Protein AF-A0A853AZM6-F1 (afdb_monomer)

Organism: NCBI:txid860233

Radius of gyration: 17.16 Å; Cα contacts (8 Å, |Δi|>4): 107; chains: 1; bounding box: 36×18×50 Å

Nearest PDB structures (foldseek):
  2cj5-assembly1_A  TM=3.027E-01  e=8.378E+00  Nicotiana tabacum

Sequence (115 aa):
MTVLGFAAAAWKTTDLGPGMTLALRFGLVVLFAAMIVGAIMIADGVTLAREGQPQLAYTTAGSLKPVHAVTMHAVLVVPGLAWLLRGVPERRRTRAVRAAVVVYTLAIVGAIVVS

Secondary structure (DSSP, 8-state):
--HHHHHHHHHH--SS-HHHHHHHHHHHHHHHHHHHHHHHHHHHHHHHHHTT-HHHHHHHTTTTHHHHHHHHHHHHHHHHHHHHGGGS-HHHHHHHHHHHHHHHHHHHHHHHHH-

pLDDT: mean 91.5, std 6.48, range [61.62, 97.69]

Solvent-accessible surface area (backbone atoms only — not comparable to full-atom values): 5957 Å² total; per-residue (Å²): 140,51,73,69,55,51,53,53,53,62,69,68,61,72,95,53,58,72,30,45,48,51,22,46,53,52,11,52,55,35,35,55,53,18,52,53,48,48,52,50,41,50,54,53,26,51,51,32,40,73,71,73,35,53,72,51,23,65,56,60,46,46,37,54,43,54,35,30,51,52,25,54,46,38,45,52,53,43,32,48,51,39,60,72,37,64,90,45,61,63,73,59,34,28,50,52,38,53,51,49,52,51,54,50,52,51,50,40,52,51,26,57,75,75,68

Foldseek 3Di:
DDPVVVLVVLLPDDPDQPQLNLQQVLLSVLLVVLVVLVVVLVVQLVVCVVVVNNVCNVVVSVLSVQLSVLSNCSNPVLNVQLVVCVVPPSVVSNVVSVVVSVVSVVSNVVSVVRD

Structure (mmCIF, N/CA/C/O backbone):
data_AF-A0A853AZM6-F1
#
_entry.id   AF-A0A853AZM6-F1
#
loop_
_atom_site.group_PDB
_atom_site.id
_atom_site.type_symbol
_atom_site.label_atom_id
_atom_site.label_alt_id
_atom_site.label_comp_id
_atom_site.label_asym_id
_atom_site.label_entity_id
_atom_site.label_seq_id
_atom_site.pdbx_PDB_ins_code
_atom_site.Cartn_x
_atom_site.Cartn_y
_atom_site.Cartn_z
_atom_site.occupancy
_atom_site.B_iso_or_equiv
_atom_site.auth_seq_id
_atom_site.auth_comp_id
_atom_site.auth_asym_id
_atom_site.auth_atom_id
_atom_site.pdbx_PDB_model_num
ATOM 1 N N . MET A 1 1 ? 22.115 0.153 11.649 1.00 66.25 1 MET A N 1
ATOM 2 C CA . MET A 1 1 ? 20.796 -0.504 11.485 1.00 66.25 1 MET A CA 1
ATOM 3 C C . MET A 1 1 ? 20.429 -0.521 10.011 1.00 66.25 1 MET A C 1
ATOM 5 O O . MET A 1 1 ? 20.705 0.462 9.339 1.00 66.25 1 MET A O 1
ATOM 9 N N . THR A 1 2 ? 19.850 -1.614 9.507 1.00 91.94 2 THR A N 1
ATOM 10 C CA . THR A 1 2 ? 19.412 -1.747 8.103 1.00 91.94 2 THR A CA 1
ATOM 11 C C . THR A 1 2 ? 17.888 -1.682 7.995 1.00 91.94 2 THR A C 1
ATOM 13 O O . THR A 1 2 ? 17.184 -1.926 8.976 1.00 91.94 2 THR A O 1
ATOM 16 N N . VAL A 1 3 ? 17.369 -1.408 6.794 1.00 86.06 3 VAL A N 1
ATOM 17 C CA . VAL A 1 3 ? 15.921 -1.409 6.501 1.00 86.06 3 VAL A CA 1
ATOM 18 C C . VAL A 1 3 ? 15.272 -2.749 6.871 1.00 86.06 3 VAL A C 1
ATOM 20 O O . VAL A 1 3 ? 14.214 -2.772 7.493 1.00 86.06 3 VAL A O 1
ATOM 23 N N . LEU A 1 4 ? 15.944 -3.869 6.585 1.00 89.56 4 LEU A N 1
ATOM 24 C CA . LEU A 1 4 ? 15.486 -5.205 6.981 1.00 89.56 4 LEU A CA 1
ATOM 25 C C . LEU A 1 4 ? 15.419 -5.372 8.506 1.00 89.56 4 LEU A C 1
ATOM 27 O O . LEU A 1 4 ? 14.490 -5.994 9.016 1.00 89.56 4 LEU A O 1
ATOM 31 N N . GLY A 1 5 ? 16.366 -4.779 9.240 1.00 92.31 5 GLY A N 1
ATOM 32 C CA . GLY A 1 5 ? 16.335 -4.748 10.702 1.00 92.31 5 GLY A CA 1
ATOM 33 C C . GLY A 1 5 ? 15.098 -4.026 11.241 1.00 92.31 5 GLY A C 1
ATOM 34 O O . GLY A 1 5 ? 14.435 -4.542 12.140 1.00 92.31 5 GLY A O 1
ATOM 35 N N . PHE A 1 6 ? 14.735 -2.880 10.654 1.00 89.31 6 PHE A N 1
ATOM 36 C CA . PHE A 1 6 ? 13.511 -2.157 11.017 1.00 89.31 6 PHE A CA 1
ATOM 37 C C . PHE A 1 6 ? 12.242 -2.929 10.650 1.00 89.31 6 PHE A C 1
ATOM 39 O O . PHE A 1 6 ? 11.335 -3.019 11.473 1.00 89.31 6 PHE A O 1
ATOM 46 N N . ALA A 1 7 ? 12.190 -3.538 9.464 1.00 90.06 7 ALA A N 1
ATOM 47 C CA . ALA A 1 7 ? 11.068 -4.376 9.047 1.00 90.06 7 ALA A CA 1
ATOM 48 C C . ALA A 1 7 ? 10.851 -5.559 10.008 1.00 90.06 7 ALA A C 1
ATOM 50 O O . ALA A 1 7 ? 9.728 -5.817 10.439 1.00 90.06 7 ALA A O 1
ATOM 51 N N . ALA A 1 8 ? 11.932 -6.236 10.409 1.00 92.81 8 ALA A N 1
ATOM 52 C CA . ALA A 1 8 ? 11.875 -7.339 11.363 1.00 92.81 8 ALA A CA 1
ATOM 53 C C . ALA A 1 8 ? 11.445 -6.880 12.767 1.00 92.81 8 ALA A C 1
ATOM 55 O O . ALA A 1 8 ? 10.647 -7.558 13.414 1.00 92.81 8 ALA A O 1
ATOM 56 N N . ALA A 1 9 ? 11.943 -5.734 13.239 1.00 91.62 9 ALA A N 1
ATOM 57 C CA . ALA A 1 9 ? 11.534 -5.160 14.520 1.00 91.62 9 ALA A CA 1
ATOM 58 C C . ALA A 1 9 ? 10.043 -4.777 14.519 1.00 91.62 9 ALA A C 1
ATOM 60 O O . ALA A 1 9 ? 9.301 -5.153 15.427 1.00 91.62 9 ALA A O 1
ATOM 61 N N . ALA A 1 10 ? 9.582 -4.112 13.456 1.00 88.75 10 ALA A N 1
ATOM 62 C CA . ALA A 1 10 ? 8.178 -3.762 13.270 1.00 88.75 10 ALA A CA 1
ATOM 63 C C . ALA A 1 10 ? 7.282 -5.012 13.237 1.00 88.75 10 ALA A C 1
ATOM 65 O O . ALA A 1 10 ? 6.241 -5.044 13.887 1.00 88.75 10 ALA A O 1
ATOM 66 N N . TRP A 1 11 ? 7.713 -6.080 12.557 1.00 91.56 11 TRP A N 1
ATOM 67 C CA . TRP A 1 11 ? 6.966 -7.340 12.494 1.00 91.56 11 TRP A CA 1
ATOM 68 C C . TRP A 1 11 ? 6.815 -8.031 13.855 1.00 91.56 11 TRP A C 1
ATOM 70 O O . TRP A 1 11 ? 5.773 -8.623 14.144 1.00 91.56 11 TRP A O 1
ATOM 80 N N . LYS A 1 12 ? 7.854 -7.953 14.692 1.00 93.06 12 LYS A N 1
ATOM 81 C CA . LYS A 1 12 ? 7.895 -8.569 16.026 1.00 93.06 12 LYS A CA 1
ATOM 82 C C . LYS A 1 12 ? 7.136 -7.781 17.094 1.00 93.06 12 LYS A C 1
ATOM 84 O O . LYS A 1 12 ? 6.992 -8.283 18.202 1.00 93.06 12 LYS A O 1
ATOM 89 N N . THR A 1 13 ? 6.659 -6.575 16.795 1.00 90.50 13 THR A N 1
ATOM 90 C CA . THR A 1 13 ? 5.962 -5.744 17.783 1.00 90.50 13 THR A CA 1
ATOM 91 C C . THR A 1 13 ? 4.613 -6.371 18.157 1.00 90.50 13 THR A C 1
ATOM 93 O O . THR A 1 13 ? 3.792 -6.656 17.283 1.00 90.50 13 THR A O 1
ATOM 96 N N . THR A 1 14 ? 4.376 -6.575 19.456 1.00 88.75 14 THR A N 1
ATOM 97 C CA . THR A 1 14 ? 3.155 -7.204 20.000 1.00 88.75 14 THR A CA 1
ATOM 98 C C . THR A 1 14 ? 2.260 -6.251 20.784 1.00 88.75 14 THR A C 1
ATOM 100 O O . THR A 1 14 ? 1.073 -6.525 20.925 1.00 88.75 14 THR A O 1
ATOM 103 N N . ASP A 1 15 ? 2.785 -5.108 21.225 1.00 91.12 15 ASP A N 1
ATOM 104 C CA . ASP A 1 15 ? 2.092 -4.191 22.148 1.00 91.12 15 ASP A CA 1
ATOM 105 C C . ASP A 1 15 ? 1.130 -3.222 21.438 1.00 91.12 15 ASP A C 1
ATOM 107 O O . ASP A 1 15 ? 0.776 -2.157 21.943 1.00 91.12 15 ASP A O 1
ATOM 111 N N . LEU A 1 16 ? 0.703 -3.576 20.226 1.00 89.81 16 LEU A N 1
ATOM 112 C CA . LEU A 1 16 ? -0.178 -2.770 19.394 1.00 89.81 16 LEU A CA 1
ATOM 113 C C . LEU A 1 16 ? -1.608 -3.311 19.441 1.00 89.81 16 LEU A C 1
ATOM 115 O O . LEU A 1 16 ? -1.852 -4.518 19.390 1.00 89.81 16 LEU A O 1
ATOM 119 N N . GLY A 1 17 ? -2.576 -2.391 19.463 1.00 92.38 17 GLY A N 1
ATOM 120 C CA . GLY A 1 17 ? -3.988 -2.743 19.330 1.00 92.38 17 GLY A CA 1
ATOM 121 C C . GLY A 1 17 ? -4.264 -3.509 18.022 1.00 92.38 17 GLY A C 1
ATOM 122 O O . GLY A 1 17 ? -3.600 -3.240 17.013 1.00 92.38 17 GLY A O 1
ATOM 123 N N . PRO A 1 18 ? -5.249 -4.427 17.999 1.00 92.19 18 PRO A N 1
ATOM 124 C CA . PRO A 1 18 ? -5.561 -5.278 16.848 1.00 92.19 18 PRO A CA 1
ATOM 125 C C . PRO A 1 18 ? -5.618 -4.559 15.492 1.00 92.19 18 PRO A C 1
ATOM 127 O O . PRO A 1 18 ? -5.087 -5.068 14.502 1.00 92.19 18 PRO A O 1
ATOM 130 N N . GLY A 1 19 ? -6.229 -3.371 15.432 1.00 91.81 19 GLY A N 1
ATOM 131 C CA . GLY A 1 19 ? -6.315 -2.579 14.204 1.00 91.81 19 GLY A CA 1
ATOM 132 C C . GLY A 1 19 ? -4.953 -2.094 13.700 1.00 91.81 19 GLY A C 1
ATOM 133 O O . GLY A 1 19 ? -4.676 -2.174 12.506 1.00 91.81 19 GLY A O 1
ATOM 134 N N . MET A 1 20 ? -4.079 -1.640 14.599 1.00 95.38 20 MET A N 1
ATOM 135 C CA . MET A 1 20 ? -2.739 -1.162 14.241 1.00 95.38 20 MET A CA 1
ATOM 136 C C . MET A 1 20 ? -1.822 -2.322 13.829 1.00 95.38 20 MET A C 1
ATOM 138 O O . MET A 1 20 ? -1.108 -2.212 12.835 1.00 95.38 20 MET A O 1
ATOM 142 N N . THR A 1 21 ? -1.892 -3.460 14.528 1.00 94.75 21 THR A N 1
ATOM 143 C CA . THR A 1 21 ? -1.131 -4.674 14.182 1.00 94.75 21 THR A CA 1
ATOM 144 C C . THR A 1 21 ? -1.489 -5.184 12.789 1.00 94.75 21 THR A C 1
ATOM 146 O O . THR A 1 21 ? -0.602 -5.514 12.000 1.00 94.75 21 THR A O 1
ATOM 149 N N . LEU A 1 22 ? -2.785 -5.218 12.456 1.00 94.69 22 LEU A N 1
ATOM 150 C CA . LEU A 1 22 ? -3.245 -5.597 11.121 1.00 94.69 22 LEU A CA 1
ATOM 151 C C . LEU A 1 22 ? -2.729 -4.624 10.056 1.00 94.69 22 LEU A C 1
ATOM 153 O O . LEU A 1 22 ? -2.192 -5.065 9.042 1.00 94.69 22 LEU A O 1
ATOM 157 N N . ALA A 1 23 ? -2.871 -3.317 10.296 1.00 95.44 23 ALA A N 1
ATOM 158 C CA . ALA A 1 23 ? -2.428 -2.281 9.371 1.00 95.44 23 ALA A CA 1
ATOM 159 C C . ALA A 1 23 ? -0.925 -2.381 9.071 1.00 95.44 23 ALA A C 1
ATOM 161 O O . ALA A 1 23 ? -0.525 -2.343 7.908 1.00 95.44 23 ALA A O 1
ATOM 162 N N . LEU A 1 24 ? -0.106 -2.555 10.113 1.00 95.25 24 LEU A N 1
ATOM 163 C CA . LEU A 1 24 ? 1.347 -2.656 10.002 1.00 95.25 24 LEU A CA 1
ATOM 164 C C . LEU A 1 24 ? 1.775 -3.900 9.219 1.00 95.25 24 LEU A C 1
ATOM 166 O O . LEU A 1 24 ? 2.577 -3.799 8.293 1.00 95.25 24 LEU A O 1
ATOM 170 N N . ARG A 1 25 ? 1.218 -5.071 9.557 1.00 95.50 25 ARG A N 1
ATOM 171 C CA . ARG A 1 25 ? 1.547 -6.333 8.874 1.00 95.50 25 ARG A CA 1
ATOM 172 C C . ARG A 1 25 ? 1.120 -6.314 7.413 1.00 95.50 25 ARG A C 1
ATOM 174 O O . ARG A 1 25 ? 1.907 -6.706 6.558 1.00 95.50 25 ARG A O 1
ATOM 181 N N . PHE A 1 26 ? -0.088 -5.827 7.126 1.00 96.44 26 PHE A N 1
ATOM 182 C CA . PHE A 1 26 ? -0.562 -5.658 5.753 1.00 96.44 26 PHE A CA 1
ATOM 183 C C . PHE A 1 26 ? 0.366 -4.730 4.965 1.00 96.44 26 PHE A C 1
ATOM 185 O O . PHE A 1 26 ? 0.858 -5.113 3.908 1.00 96.44 26 PHE A O 1
ATOM 192 N N . GLY A 1 27 ? 0.672 -3.552 5.516 1.00 95.50 27 GLY A N 1
ATOM 193 C CA . GLY A 1 27 ? 1.586 -2.597 4.899 1.00 95.50 27 GLY A CA 1
ATOM 194 C C . GLY A 1 27 ? 2.959 -3.197 4.593 1.00 95.50 27 GLY A C 1
ATOM 195 O O . GLY A 1 27 ? 3.473 -3.005 3.495 1.00 95.50 27 GLY A O 1
ATOM 196 N N . LEU A 1 28 ? 3.529 -3.969 5.525 1.00 95.31 28 LEU A N 1
ATOM 197 C CA . LEU A 1 28 ? 4.827 -4.616 5.326 1.00 95.31 28 LEU A CA 1
ATOM 198 C C . LEU A 1 28 ? 4.782 -5.668 4.209 1.00 95.31 28 LEU A C 1
ATOM 200 O O . LEU A 1 28 ? 5.658 -5.684 3.351 1.00 95.31 28 LEU A O 1
ATOM 204 N N . VAL A 1 29 ? 3.760 -6.530 4.196 1.00 95.88 29 VAL A N 1
ATOM 205 C CA . VAL A 1 29 ? 3.594 -7.560 3.155 1.00 95.88 29 VAL A CA 1
ATOM 206 C C . VAL A 1 29 ? 3.463 -6.919 1.775 1.00 95.88 29 VAL A C 1
ATOM 208 O O . VAL A 1 29 ? 4.132 -7.337 0.831 1.00 95.88 29 VAL A O 1
ATOM 211 N N . VAL A 1 30 ? 2.644 -5.874 1.658 1.00 95.81 30 VAL A N 1
ATOM 212 C CA . VAL A 1 30 ? 2.444 -5.178 0.384 1.00 95.81 30 VAL A CA 1
ATOM 213 C C . VAL A 1 30 ? 3.706 -4.421 -0.046 1.00 95.81 30 VAL A C 1
ATOM 215 O O . VAL A 1 30 ? 4.017 -4.402 -1.234 1.00 95.81 30 VAL A O 1
ATOM 218 N N . LEU A 1 31 ? 4.494 -3.883 0.892 1.00 94.69 31 LEU A N 1
ATOM 219 C CA . LEU A 1 31 ? 5.800 -3.298 0.581 1.00 94.69 31 LEU A CA 1
ATOM 220 C C . LEU A 1 31 ? 6.759 -4.332 -0.028 1.00 94.69 31 LEU A C 1
ATOM 222 O O . LEU A 1 31 ? 7.434 -4.028 -1.008 1.00 94.69 31 LEU A O 1
ATOM 226 N N . PHE A 1 32 ? 6.812 -5.558 0.503 1.00 94.75 32 PHE A N 1
ATOM 227 C CA . PHE A 1 32 ? 7.616 -6.627 -0.102 1.00 94.75 32 PHE A CA 1
ATOM 228 C C . PHE A 1 32 ? 7.163 -6.944 -1.532 1.00 94.75 32 PHE A C 1
ATOM 230 O O . PHE A 1 32 ? 8.006 -7.083 -2.417 1.00 94.75 32 PHE A O 1
ATOM 237 N N . ALA A 1 33 ? 5.851 -6.990 -1.784 1.00 95.56 33 ALA A N 1
ATOM 238 C CA . ALA A 1 33 ? 5.327 -7.133 -3.142 1.00 95.56 33 ALA A CA 1
ATOM 239 C C . ALA A 1 33 ? 5.768 -5.964 -4.044 1.00 95.56 33 ALA A C 1
ATOM 241 O O . ALA A 1 33 ? 6.218 -6.192 -5.165 1.00 95.56 33 ALA A O 1
ATOM 242 N N . ALA A 1 34 ? 5.736 -4.728 -3.536 1.00 95.06 34 ALA A N 1
ATOM 243 C CA . ALA A 1 34 ? 6.206 -3.550 -4.260 1.00 95.06 34 ALA A CA 1
ATOM 244 C C . ALA A 1 34 ? 7.688 -3.649 -4.652 1.00 95.06 34 ALA A C 1
ATOM 246 O O . ALA A 1 34 ? 8.053 -3.269 -5.764 1.00 95.06 34 ALA A O 1
ATOM 247 N N . MET A 1 35 ? 8.537 -4.186 -3.767 1.00 95.12 35 MET A N 1
ATOM 248 C CA . MET A 1 35 ? 9.960 -4.411 -4.052 1.00 95.12 35 MET A CA 1
ATOM 249 C C . MET A 1 35 ? 10.165 -5.429 -5.173 1.00 95.12 35 MET A C 1
ATOM 251 O O . MET A 1 35 ? 11.005 -5.207 -6.041 1.00 95.12 35 MET A O 1
ATOM 255 N N . ILE A 1 36 ? 9.379 -6.510 -5.191 1.00 95.62 36 ILE A N 1
ATOM 256 C CA . ILE A 1 36 ? 9.418 -7.503 -6.273 1.00 95.62 36 ILE A CA 1
ATOM 257 C C . ILE A 1 36 ? 9.016 -6.849 -7.599 1.00 95.62 36 ILE A C 1
ATOM 259 O O . ILE A 1 36 ? 9.744 -6.972 -8.580 1.00 95.62 36 ILE A O 1
ATOM 263 N N . VAL A 1 37 ? 7.913 -6.094 -7.621 1.00 94.31 37 VAL A N 1
ATOM 264 C CA . VAL A 1 37 ? 7.466 -5.372 -8.826 1.00 94.31 37 VAL A CA 1
ATOM 265 C C . VAL A 1 37 ? 8.528 -4.374 -9.295 1.00 94.31 37 VAL A C 1
ATOM 267 O O . VAL A 1 37 ? 8.838 -4.323 -10.480 1.00 94.31 37 VAL A O 1
ATOM 270 N N . GLY A 1 38 ? 9.144 -3.625 -8.377 1.00 92.88 38 GLY A N 1
ATOM 271 C CA . GLY A 1 38 ? 10.225 -2.695 -8.707 1.00 92.88 38 GLY A CA 1
ATOM 272 C C . GLY A 1 38 ? 11.456 -3.396 -9.292 1.00 92.88 38 GLY A C 1
ATOM 273 O O . GLY A 1 38 ? 12.047 -2.900 -10.247 1.00 92.88 38 GLY A O 1
ATOM 274 N N . ALA A 1 39 ? 11.819 -4.574 -8.776 1.00 94.56 39 ALA A N 1
ATOM 275 C CA . ALA A 1 39 ? 12.911 -5.374 -9.326 1.00 94.56 39 ALA A CA 1
ATOM 276 C C . ALA A 1 39 ? 12.607 -5.866 -10.751 1.00 94.56 39 ALA A C 1
ATOM 278 O O . ALA A 1 39 ? 13.486 -5.794 -11.609 1.00 94.56 39 ALA A O 1
ATOM 279 N N . ILE A 1 40 ? 11.367 -6.297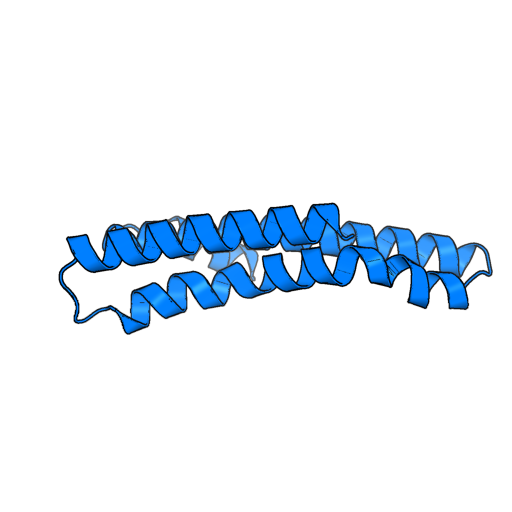 -11.017 1.00 93.12 40 ILE A N 1
ATOM 280 C CA . ILE A 1 40 ? 10.907 -6.673 -12.364 1.00 93.12 40 ILE A CA 1
ATOM 281 C C . ILE A 1 40 ? 11.015 -5.472 -13.313 1.00 93.12 40 ILE A C 1
ATOM 283 O O . ILE A 1 40 ? 11.642 -5.579 -14.361 1.00 93.12 40 ILE A O 1
ATOM 287 N N . MET A 1 41 ? 10.524 -4.297 -12.901 1.00 92.12 41 MET A N 1
ATOM 288 C CA . MET A 1 41 ? 10.626 -3.067 -13.699 1.00 92.12 41 MET A CA 1
ATOM 289 C C . MET A 1 41 ? 12.075 -2.709 -14.063 1.00 92.12 41 MET A C 1
ATOM 291 O O . MET A 1 41 ? 12.342 -2.255 -15.176 1.00 92.12 41 MET A O 1
ATOM 295 N N . ILE A 1 42 ? 13.017 -2.902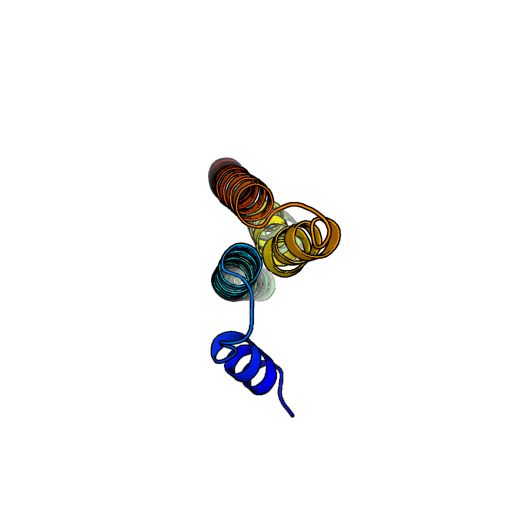 -13.133 1.00 91.62 42 ILE A N 1
ATOM 296 C CA . ILE A 1 42 ? 14.445 -2.676 -13.390 1.00 91.62 42 ILE A CA 1
ATOM 297 C C . ILE A 1 42 ? 14.977 -3.705 -14.390 1.00 91.62 42 ILE A C 1
ATOM 299 O O . ILE A 1 42 ? 15.687 -3.324 -15.318 1.00 91.62 42 ILE A O 1
ATOM 303 N N . ALA A 1 43 ? 14.651 -4.988 -14.217 1.00 91.69 43 ALA A N 1
ATOM 304 C CA . ALA A 1 43 ? 15.109 -6.052 -15.107 1.00 91.69 43 ALA A CA 1
ATOM 305 C C . ALA A 1 43 ? 14.639 -5.826 -16.555 1.00 91.69 43 ALA A C 1
ATOM 307 O O . ALA A 1 43 ? 15.458 -5.872 -17.477 1.00 91.69 43 ALA A O 1
ATOM 308 N N . ASP A 1 44 ? 13.361 -5.495 -16.744 1.00 89.31 44 ASP A N 1
ATOM 309 C CA . ASP A 1 44 ? 12.778 -5.212 -18.059 1.00 89.31 44 ASP A CA 1
ATOM 310 C C . ASP A 1 44 ? 13.429 -3.982 -18.703 1.00 89.31 44 ASP A C 1
ATOM 312 O O . ASP A 1 44 ? 13.885 -4.029 -19.848 1.00 89.31 44 ASP A O 1
ATOM 316 N N . GLY A 1 45 ? 13.552 -2.888 -17.942 1.00 89.00 45 GLY A N 1
ATOM 317 C CA . GLY A 1 45 ? 14.178 -1.658 -18.422 1.00 89.00 45 GLY A CA 1
ATOM 318 C C . GLY A 1 45 ? 15.646 -1.851 -18.813 1.00 89.00 45 GLY A C 1
ATOM 319 O O . GLY A 1 45 ? 16.084 -1.347 -19.848 1.00 89.00 45 GLY A O 1
ATOM 320 N N . VAL A 1 46 ? 16.410 -2.614 -18.024 1.00 91.31 46 VAL A N 1
ATOM 321 C CA . VAL A 1 46 ? 17.819 -2.922 -18.318 1.00 91.31 46 VAL A CA 1
ATOM 322 C C . VAL A 1 46 ? 17.949 -3.799 -19.561 1.00 91.31 46 VAL A C 1
ATOM 324 O O . VAL A 1 46 ? 18.853 -3.564 -20.362 1.00 91.31 46 VAL A O 1
ATOM 327 N N . THR A 1 47 ? 17.064 -4.780 -19.740 1.00 90.94 47 THR A N 1
ATOM 328 C CA . THR A 1 47 ? 17.079 -5.676 -20.906 1.00 90.94 47 THR A CA 1
ATOM 329 C C . THR A 1 47 ? 16.840 -4.880 -22.189 1.00 90.94 47 THR A C 1
ATOM 331 O O . THR A 1 47 ? 17.696 -4.872 -23.073 1.00 90.94 47 THR A O 1
ATOM 334 N N . LEU A 1 48 ? 15.771 -4.079 -22.231 1.00 89.81 48 LEU A N 1
ATOM 335 C CA . LEU A 1 48 ? 15.435 -3.234 -23.383 1.00 89.81 48 LEU A CA 1
ATOM 336 C C . LEU A 1 48 ? 16.514 -2.189 -23.700 1.00 89.81 48 LEU A C 1
ATOM 338 O O . LEU A 1 48 ? 16.831 -1.939 -24.864 1.00 89.81 48 LEU A O 1
ATOM 342 N N . ALA A 1 49 ? 17.118 -1.585 -22.673 1.00 88.88 49 ALA A N 1
ATOM 343 C CA . ALA A 1 49 ? 18.209 -0.636 -22.869 1.00 88.88 49 ALA A CA 1
ATOM 344 C C . ALA A 1 49 ? 19.451 -1.305 -23.484 1.00 88.88 49 ALA A C 1
ATOM 346 O O . ALA A 1 49 ? 20.093 -0.720 -24.358 1.00 88.88 49 ALA A O 1
ATOM 347 N N . ARG A 1 50 ? 19.783 -2.534 -23.059 1.00 91.88 50 ARG A N 1
ATOM 348 C CA . ARG A 1 50 ? 20.926 -3.301 -23.586 1.00 91.88 50 ARG A CA 1
ATOM 349 C C . ARG A 1 50 ? 20.701 -3.813 -25.008 1.00 91.88 50 ARG A C 1
ATOM 351 O O . ARG A 1 50 ? 21.670 -3.957 -25.743 1.00 91.88 50 ARG A O 1
ATOM 358 N N . GLU A 1 51 ? 19.453 -4.023 -25.409 1.00 92.69 51 GLU A N 1
ATOM 359 C CA . GLU A 1 51 ? 19.062 -4.413 -26.773 1.00 92.69 51 GLU A CA 1
ATOM 360 C C . GLU A 1 51 ? 19.014 -3.232 -27.762 1.00 92.69 51 GLU A C 1
ATOM 362 O O . GLU A 1 51 ? 18.622 -3.394 -28.916 1.00 92.69 51 GLU A O 1
ATOM 367 N N . GLY A 1 52 ? 19.418 -2.030 -27.336 1.00 90.19 52 GLY A N 1
ATOM 368 C CA . GLY A 1 52 ? 19.429 -0.842 -28.190 1.00 90.19 52 GLY A CA 1
ATOM 369 C C . GLY A 1 52 ? 18.060 -0.178 -28.344 1.00 90.19 52 GLY A C 1
ATOM 370 O O . GLY A 1 52 ? 17.877 0.631 -29.251 1.00 90.19 52 GLY A O 1
ATOM 371 N N . GLN A 1 53 ? 17.108 -0.467 -27.448 1.00 86.94 53 GLN A N 1
ATOM 372 C CA . GLN A 1 53 ? 15.759 0.110 -27.446 1.00 86.94 53 GLN A CA 1
ATOM 373 C C . GLN A 1 53 ? 15.494 0.998 -26.205 1.00 86.94 53 GLN A C 1
ATOM 375 O O . GLN A 1 53 ? 14.509 0.800 -25.487 1.00 86.94 53 GLN A O 1
ATOM 380 N N . PRO A 1 54 ? 16.332 2.018 -25.915 1.00 82.00 54 PRO A N 1
ATOM 381 C CA . PRO A 1 54 ? 16.223 2.812 -24.687 1.00 82.00 54 PRO A CA 1
ATOM 382 C C . PRO A 1 54 ? 14.914 3.611 -24.593 1.00 82.00 54 PRO A C 1
ATOM 384 O O . PRO A 1 54 ? 14.393 3.806 -23.498 1.00 82.00 54 PRO A O 1
ATOM 387 N N . GLN A 1 55 ? 14.342 4.039 -25.723 1.00 83.94 55 GLN A N 1
ATOM 388 C CA . GLN A 1 55 ? 13.044 4.721 -25.741 1.00 83.94 55 GLN A CA 1
ATOM 389 C C . GLN A 1 55 ? 11.909 3.802 -25.279 1.00 83.94 55 GLN A C 1
ATOM 391 O O . GLN A 1 55 ? 11.044 4.237 -24.522 1.00 83.94 55 GLN A O 1
ATOM 396 N N . LEU A 1 56 ? 11.943 2.532 -25.696 1.00 81.81 56 LEU A N 1
ATOM 397 C CA . LEU A 1 56 ? 10.986 1.518 -25.265 1.00 81.81 56 LEU A CA 1
ATOM 398 C C . LEU A 1 56 ? 11.139 1.236 -23.775 1.00 81.81 56 LEU A C 1
ATOM 400 O O . LEU A 1 56 ? 10.138 1.258 -23.079 1.00 81.81 56 LEU A O 1
ATOM 404 N N . ALA A 1 57 ? 12.363 1.114 -23.252 1.00 78.81 57 ALA A N 1
ATOM 405 C CA . ALA A 1 57 ? 12.596 0.937 -21.814 1.00 78.81 57 ALA A CA 1
ATOM 406 C C . ALA A 1 57 ? 11.896 2.004 -20.943 1.00 78.81 57 ALA A C 1
ATOM 408 O O . ALA A 1 57 ? 11.409 1.701 -19.854 1.00 78.81 57 ALA A O 1
ATOM 409 N N . TYR A 1 58 ? 11.796 3.250 -21.421 1.00 74.81 58 TYR A N 1
ATOM 410 C CA . TYR A 1 58 ? 11.091 4.319 -20.707 1.00 74.81 58 TYR A CA 1
ATOM 411 C C . TYR A 1 58 ? 9.562 4.249 -20.819 1.00 74.81 58 TYR A C 1
ATOM 413 O O . TYR A 1 58 ? 8.865 4.702 -19.900 1.00 74.81 58 TYR A O 1
ATOM 421 N N . THR A 1 59 ? 9.034 3.697 -21.915 1.00 78.06 59 THR A N 1
ATOM 422 C CA . THR A 1 59 ? 7.592 3.624 -22.184 1.00 78.06 59 THR A CA 1
ATOM 423 C C . THR A 1 59 ? 6.962 2.308 -21.713 1.00 78.06 59 THR A C 1
ATOM 425 O O . THR A 1 59 ? 5.879 2.358 -21.133 1.00 78.06 59 THR A O 1
ATOM 428 N N . THR A 1 60 ? 7.631 1.156 -21.843 1.00 68.00 60 THR A N 1
ATOM 429 C CA . THR A 1 60 ? 7.135 -0.171 -21.410 1.00 68.00 60 THR A CA 1
ATOM 430 C C . THR A 1 60 ? 7.247 -0.388 -19.911 1.00 68.00 60 THR A C 1
ATOM 432 O O . THR A 1 60 ? 6.285 -0.847 -19.303 1.00 68.00 60 THR A O 1
ATOM 435 N N . ALA A 1 61 ? 8.326 0.072 -19.264 1.00 61.62 61 ALA A N 1
ATOM 436 C CA . ALA A 1 61 ? 8.384 0.121 -17.799 1.00 61.62 61 ALA A CA 1
ATOM 437 C C . ALA A 1 61 ? 7.274 1.012 -17.205 1.00 61.62 61 ALA A C 1
ATOM 439 O O . ALA A 1 61 ? 7.073 1.035 -15.995 1.00 61.62 61 ALA A O 1
ATOM 440 N N . GLY A 1 62 ? 6.557 1.773 -18.043 1.00 66.44 62 GLY A N 1
ATOM 441 C CA . GLY A 1 62 ? 5.360 2.520 -17.692 1.00 66.44 62 GLY A CA 1
ATOM 442 C C . GLY A 1 62 ? 4.199 1.662 -17.200 1.00 66.44 62 GLY A C 1
ATOM 443 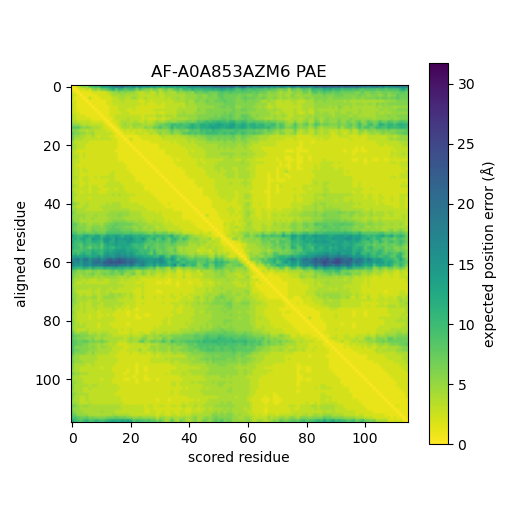O O . GLY A 1 62 ? 3.503 2.104 -16.287 1.00 66.44 62 GLY A O 1
ATOM 444 N N . SER A 1 63 ? 4.006 0.460 -17.752 1.00 80.44 63 SER A N 1
ATOM 445 C CA . SER A 1 63 ? 2.782 -0.307 -17.514 1.00 80.44 63 SER A CA 1
ATOM 446 C C . SER A 1 63 ? 2.678 -0.806 -16.077 1.00 80.44 63 SER A C 1
ATOM 448 O O . SER A 1 63 ? 1.621 -0.673 -15.484 1.00 80.44 63 SER A O 1
ATOM 450 N N . LEU A 1 64 ? 3.784 -1.231 -15.454 1.00 86.06 64 LEU A N 1
ATOM 451 C CA . LEU A 1 64 ? 3.841 -1.678 -14.052 1.00 86.06 64 LEU A CA 1
ATOM 452 C C . LEU A 1 64 ? 3.911 -0.536 -13.019 1.00 86.06 64 LEU A C 1
ATOM 454 O O . LEU A 1 64 ? 3.783 -0.785 -11.815 1.00 86.06 64 LEU A O 1
ATOM 458 N N . LYS A 1 65 ? 4.085 0.725 -13.448 1.00 87.88 65 LYS A N 1
ATOM 459 C CA . LYS A 1 65 ? 4.154 1.883 -12.530 1.00 87.88 65 LYS A CA 1
ATOM 460 C C . LYS A 1 65 ? 2.923 2.019 -11.632 1.00 87.88 65 LYS A C 1
ATOM 462 O O . LYS A 1 65 ? 3.132 2.291 -10.451 1.00 87.88 65 LYS A O 1
ATOM 467 N N . PRO A 1 66 ? 1.674 1.838 -12.107 1.00 90.94 66 PRO A N 1
ATOM 468 C CA . PRO A 1 66 ? 0.495 1.899 -11.252 1.00 90.94 66 PRO A CA 1
ATOM 469 C C . PRO A 1 66 ? 0.541 0.844 -10.145 1.00 90.94 66 PRO A C 1
ATOM 471 O O . PRO A 1 66 ? 0.344 1.183 -8.980 1.00 90.94 66 PRO A O 1
ATOM 474 N N . VAL A 1 67 ? 0.880 -0.410 -10.470 1.00 92.75 67 VAL A N 1
ATOM 475 C CA . VAL A 1 67 ? 0.991 -1.494 -9.479 1.00 92.75 67 VAL A CA 1
ATOM 476 C C . VAL A 1 67 ? 2.079 -1.188 -8.456 1.00 92.75 67 VAL A C 1
ATOM 478 O O . VAL A 1 67 ? 1.830 -1.279 -7.250 1.00 92.75 67 VAL A O 1
ATOM 481 N N . HIS A 1 68 ? 3.269 -0.780 -8.906 1.00 93.62 68 HIS A N 1
ATOM 482 C CA . HIS A 1 68 ? 4.359 -0.409 -8.006 1.00 93.62 68 HIS A CA 1
ATOM 483 C C . HIS A 1 68 ? 3.966 0.773 -7.113 1.00 93.62 68 HIS A C 1
ATOM 485 O O . HIS A 1 68 ? 4.120 0.710 -5.898 1.00 93.62 68 HIS A O 1
ATOM 491 N N . ALA A 1 69 ? 3.386 1.830 -7.685 1.00 92.81 69 ALA A N 1
ATOM 492 C CA . ALA A 1 69 ? 2.971 3.009 -6.938 1.00 92.81 69 ALA A CA 1
ATOM 493 C C . ALA A 1 69 ? 1.927 2.661 -5.874 1.00 92.81 69 ALA A C 1
ATOM 495 O O . ALA A 1 69 ? 2.122 2.992 -4.707 1.00 92.81 69 ALA A O 1
ATOM 496 N N . VAL A 1 70 ? 0.851 1.959 -6.234 1.00 94.00 70 VAL A N 1
ATOM 497 C CA . VAL A 1 70 ? -0.183 1.573 -5.267 1.00 94.00 70 VAL A CA 1
ATOM 498 C C . VAL A 1 70 ? 0.435 0.701 -4.174 1.00 94.00 70 VAL A C 1
ATOM 500 O O . VAL A 1 70 ? 0.338 1.027 -3.001 1.00 94.00 70 VAL A O 1
ATOM 503 N N . THR A 1 71 ? 1.170 -0.356 -4.509 1.00 92.88 71 THR A N 1
ATOM 504 C CA . THR A 1 71 ? 1.768 -1.225 -3.479 1.00 92.88 71 THR A CA 1
ATOM 505 C C . THR A 1 71 ? 2.761 -0.486 -2.560 1.00 92.88 71 THR A C 1
ATOM 507 O O . THR A 1 71 ? 2.738 -0.692 -1.345 1.00 92.88 71 THR A O 1
ATOM 510 N N . MET A 1 72 ? 3.551 0.462 -3.079 1.00 94.19 72 MET A N 1
ATOM 511 C CA . MET A 1 72 ? 4.474 1.282 -2.277 1.00 94.19 72 MET A CA 1
ATOM 512 C C . MET A 1 72 ? 3.772 2.143 -1.224 1.00 94.19 72 MET A C 1
ATOM 514 O O . MET A 1 72 ? 4.284 2.306 -0.118 1.00 94.19 72 MET A O 1
ATOM 518 N N . HIS A 1 73 ? 2.601 2.702 -1.530 1.00 93.94 73 HIS A N 1
ATOM 519 C CA . HIS A 1 73 ? 1.932 3.636 -0.619 1.00 93.94 73 HIS A CA 1
ATOM 520 C C . HIS A 1 73 ? 1.150 2.922 0.496 1.00 93.94 73 HIS A C 1
ATOM 522 O O . HIS A 1 73 ? 0.862 3.530 1.531 1.00 93.94 73 HIS A O 1
ATOM 528 N N . ALA A 1 74 ? 0.857 1.626 0.343 1.00 92.25 74 ALA A N 1
ATOM 529 C CA . ALA A 1 74 ? 0.080 0.836 1.301 1.00 92.25 74 ALA A CA 1
ATOM 530 C C . ALA A 1 74 ? 0.677 0.871 2.712 1.00 92.25 74 ALA A C 1
ATOM 532 O O . ALA A 1 74 ? -0.050 0.985 3.704 1.00 92.25 74 ALA A O 1
ATOM 533 N N . VAL A 1 75 ? 2.012 0.804 2.783 1.00 93.75 75 VAL A N 1
ATOM 534 C CA . VAL A 1 75 ? 2.779 0.767 4.034 1.00 93.75 75 VAL A CA 1
ATOM 535 C C . VAL A 1 75 ? 2.655 2.052 4.848 1.00 93.75 75 VAL A C 1
ATOM 537 O O . VAL A 1 75 ? 2.797 2.014 6.066 1.00 93.75 75 VAL A O 1
ATOM 540 N N . LEU A 1 76 ? 2.342 3.179 4.204 1.00 93.44 76 LEU A N 1
ATOM 541 C CA . LEU A 1 76 ? 2.127 4.461 4.874 1.00 93.44 76 LEU A CA 1
ATOM 542 C C . LEU A 1 76 ? 0.640 4.718 5.124 1.00 93.44 76 LEU A C 1
ATOM 544 O O . LEU A 1 76 ? 0.253 5.101 6.227 1.00 93.44 76 LEU A O 1
ATOM 548 N N . VAL A 1 77 ? -0.205 4.478 4.119 1.00 95.69 77 VAL A N 1
ATOM 549 C CA . VAL A 1 77 ? -1.626 4.854 4.153 1.00 95.69 77 VAL A CA 1
ATOM 550 C 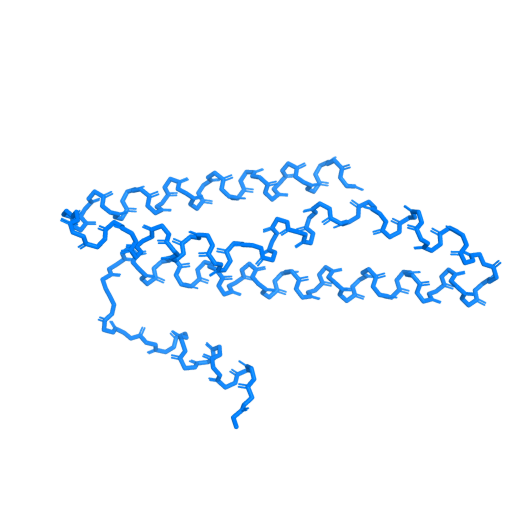C . VAL A 1 77 ? -2.401 4.058 5.202 1.00 95.69 77 VAL A C 1
ATOM 552 O O . VAL A 1 77 ? -3.126 4.647 6.005 1.00 95.69 77 VAL A O 1
ATOM 555 N N . VAL A 1 78 ? -2.257 2.728 5.234 1.00 94.88 78 VAL A N 1
ATOM 556 C CA . VAL A 1 78 ? -3.082 1.883 6.115 1.00 94.88 78 VAL A CA 1
ATOM 557 C C . VAL A 1 78 ? -2.689 2.050 7.594 1.00 94.88 78 VAL A C 1
ATOM 559 O O . VAL A 1 78 ? -3.586 2.275 8.416 1.00 94.88 78 VAL A O 1
ATOM 562 N N . PRO A 1 79 ? -1.393 2.031 7.976 1.00 94.56 79 PRO A N 1
ATOM 563 C CA . PRO A 1 79 ? -0.981 2.357 9.345 1.00 94.56 79 PRO A CA 1
ATOM 564 C C . PRO A 1 79 ? -1.260 3.814 9.723 1.00 94.56 79 PRO A C 1
ATOM 566 O O . PRO A 1 79 ? -1.682 4.078 10.848 1.00 94.56 79 PRO A O 1
ATOM 569 N N . GLY A 1 80 ? -1.099 4.755 8.786 1.00 95.38 80 GLY A N 1
ATOM 570 C CA . GLY A 1 80 ? -1.430 6.167 8.988 1.00 95.38 80 GLY A CA 1
ATOM 571 C C . GLY A 1 80 ? -2.905 6.374 9.337 1.00 95.38 80 GLY A C 1
ATOM 572 O O . GLY A 1 80 ? -3.221 7.078 10.297 1.00 95.38 80 GLY A O 1
ATOM 573 N N . LEU A 1 81 ? -3.816 5.682 8.644 1.00 95.12 81 LEU A N 1
ATOM 574 C CA . LEU A 1 81 ? -5.244 5.685 8.972 1.00 95.12 81 LEU A CA 1
ATOM 575 C C . LEU A 1 81 ? -5.507 5.129 10.381 1.00 95.12 81 LEU A C 1
ATOM 577 O O . LEU A 1 81 ? -6.254 5.728 11.155 1.00 95.12 81 LEU A O 1
ATOM 581 N N . ALA A 1 82 ? -4.886 4.002 10.742 1.00 95.06 82 ALA A N 1
ATOM 582 C CA . ALA A 1 82 ? -5.029 3.420 12.078 1.00 95.06 82 ALA A CA 1
ATOM 583 C C . ALA A 1 82 ? -4.521 4.369 13.183 1.00 95.06 82 ALA A C 1
ATOM 585 O O . ALA A 1 82 ? -5.132 4.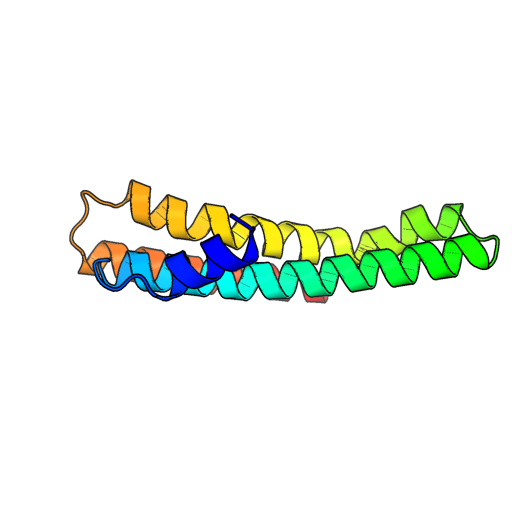465 14.253 1.00 95.06 82 ALA A O 1
ATOM 586 N N . TRP A 1 83 ? -3.437 5.099 12.914 1.00 96.12 83 TRP A N 1
ATOM 587 C CA . TRP A 1 83 ? -2.874 6.104 13.814 1.00 96.12 83 TRP A CA 1
ATOM 588 C C . TRP A 1 83 ? -3.771 7.340 13.966 1.00 96.12 83 TRP A C 1
ATOM 590 O O . TRP A 1 83 ? -3.953 7.829 15.085 1.00 96.12 83 TRP A O 1
ATOM 600 N N . LEU A 1 84 ? -4.378 7.821 12.876 1.00 96.38 84 LEU A N 1
ATOM 601 C CA . LEU A 1 84 ? -5.351 8.921 12.910 1.00 96.38 84 LEU A CA 1
ATOM 602 C C . LEU A 1 84 ? -6.592 8.548 13.729 1.00 96.38 84 LEU A C 1
ATOM 604 O O . LEU A 1 84 ? -7.111 9.356 14.493 1.00 96.38 84 LEU A O 1
ATOM 608 N N . LEU A 1 85 ? -7.027 7.291 13.637 1.00 94.81 85 LEU A N 1
ATOM 609 C CA . LEU A 1 85 ? -8.184 6.775 14.367 1.00 94.81 85 LEU A CA 1
ATOM 610 C C . LEU A 1 85 ? -7.868 6.347 15.810 1.00 94.81 85 LEU A C 1
ATOM 612 O O . LEU A 1 85 ? -8.697 5.690 16.436 1.00 94.81 85 LEU A O 1
ATOM 616 N N . ARG A 1 86 ? -6.703 6.698 16.375 1.00 93.00 86 ARG A N 1
ATOM 617 C CA . ARG A 1 86 ? -6.297 6.255 17.725 1.00 93.00 86 ARG A CA 1
ATOM 618 C C . ARG A 1 86 ? -7.251 6.653 18.856 1.00 93.00 86 ARG A C 1
ATOM 620 O O . ARG A 1 86 ? -7.303 5.949 19.853 1.00 93.00 86 ARG A O 1
ATOM 627 N N . GLY A 1 87 ? -7.995 7.751 18.700 1.00 91.50 87 GLY A N 1
ATOM 628 C CA . GLY A 1 87 ? -8.997 8.203 19.676 1.00 91.50 87 GLY A CA 1
ATOM 629 C C . GLY A 1 87 ? -10.367 7.527 19.539 1.00 91.50 87 GLY A C 1
ATOM 630 O O . GLY A 1 87 ? -11.269 7.801 20.321 1.00 91.50 87 GLY A O 1
ATOM 631 N N . VAL A 1 88 ? -10.553 6.668 18.533 1.00 93.69 88 VAL A N 1
ATOM 632 C CA . VAL A 1 88 ? -11.817 5.975 18.254 1.00 93.69 88 VAL A CA 1
ATOM 633 C C . VAL A 1 88 ? -11.831 4.616 18.972 1.00 93.69 88 VAL A C 1
ATOM 635 O O . VAL A 1 88 ? -10.788 3.964 19.032 1.00 93.69 88 VAL A O 1
ATOM 638 N N . PRO A 1 89 ? -12.992 4.120 19.457 1.00 95.38 89 PRO A N 1
ATOM 639 C CA . PRO A 1 89 ? -13.083 2.790 20.056 1.00 95.38 89 PRO A CA 1
ATOM 640 C C . PRO A 1 89 ? -12.483 1.695 19.166 1.00 95.38 89 PRO A C 1
ATOM 642 O O . PRO A 1 89 ? -12.758 1.640 17.960 1.00 95.38 89 PRO A O 1
ATOM 645 N N . GLU A 1 90 ? -11.723 0.776 19.770 1.00 93.44 90 GLU A N 1
ATOM 646 C CA . GLU A 1 90 ? -10.876 -0.190 19.051 1.00 93.44 90 GLU A CA 1
ATOM 647 C C . GLU A 1 90 ? -11.638 -1.018 18.015 1.00 93.44 90 GLU A C 1
ATOM 649 O O . GLU A 1 90 ? -11.156 -1.279 16.910 1.00 93.44 90 GLU A O 1
ATOM 654 N N . ARG A 1 91 ? -12.881 -1.383 18.334 1.00 92.94 91 ARG A N 1
ATOM 655 C CA . ARG A 1 91 ? -13.749 -2.147 17.437 1.00 92.94 91 ARG A CA 1
ATOM 656 C C . ARG A 1 91 ? -14.074 -1.386 16.152 1.00 92.94 91 ARG A C 1
ATOM 658 O O . ARG A 1 91 ? -14.109 -1.982 15.077 1.00 92.94 91 ARG A O 1
ATOM 665 N N . ARG A 1 92 ? -14.312 -0.075 16.246 1.00 93.94 92 ARG A N 1
ATOM 666 C CA . ARG A 1 92 ? -14.624 0.779 15.091 1.00 93.94 92 ARG A CA 1
ATOM 667 C C . ARG A 1 92 ? -13.354 1.105 14.304 1.00 93.94 92 ARG A C 1
ATOM 669 O O . ARG A 1 92 ? -13.387 1.018 13.080 1.00 93.94 92 ARG A O 1
ATOM 676 N N . ARG A 1 93 ? -12.230 1.343 14.991 1.00 94.19 93 ARG A N 1
ATOM 677 C CA . ARG A 1 93 ? -10.901 1.474 14.371 1.00 94.19 93 ARG A CA 1
ATOM 678 C C . ARG A 1 93 ? -10.530 0.234 13.556 1.00 94.19 93 ARG A C 1
ATOM 680 O O . ARG A 1 93 ? -10.221 0.345 12.376 1.00 94.19 93 ARG A O 1
ATOM 687 N N . THR A 1 94 ? -10.655 -0.956 14.140 1.00 95.31 94 THR A N 1
ATOM 688 C CA . THR A 1 94 ? -10.345 -2.227 13.462 1.00 95.31 94 THR A CA 1
ATOM 689 C C . THR A 1 94 ? -11.230 -2.456 12.236 1.00 95.31 94 THR A C 1
ATOM 691 O O . THR A 1 94 ? -10.744 -2.909 11.203 1.00 95.31 94 THR A O 1
ATOM 694 N N . ARG A 1 95 ? -12.527 -2.122 12.311 1.00 96.12 95 ARG A N 1
ATOM 695 C CA . ARG A 1 95 ? -13.431 -2.198 11.149 1.00 96.12 95 ARG A CA 1
ATOM 696 C C . ARG A 1 95 ? -13.002 -1.255 10.027 1.00 96.12 95 ARG A C 1
ATOM 698 O O . ARG A 1 95 ? -12.971 -1.685 8.880 1.00 96.12 95 ARG A O 1
ATOM 705 N N . ALA A 1 96 ? -12.641 -0.015 10.356 1.00 96.19 96 ALA A N 1
ATOM 706 C CA . ALA A 1 96 ? -12.145 0.947 9.376 1.00 96.19 96 ALA A CA 1
ATOM 707 C C . ALA A 1 96 ? -10.843 0.468 8.716 1.00 96.19 96 ALA A C 1
ATOM 7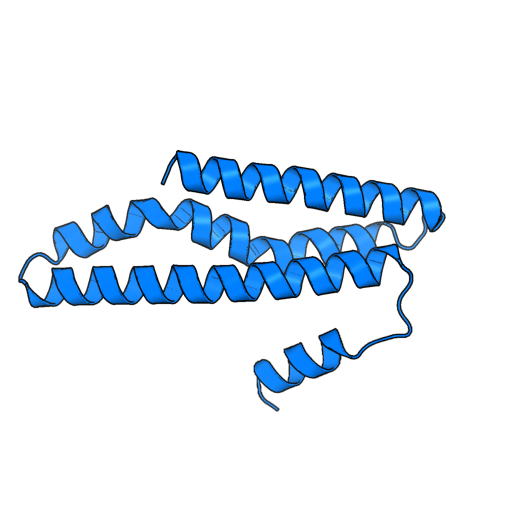09 O O . ALA A 1 96 ? -10.727 0.517 7.497 1.00 96.19 96 ALA A O 1
ATOM 710 N N . VAL A 1 97 ? -9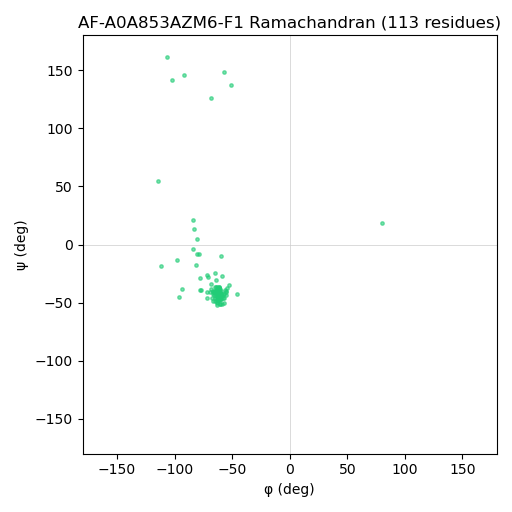.904 -0.083 9.495 1.00 96.81 97 VAL A N 1
ATOM 711 C CA . VAL A 1 97 ? -8.668 -0.670 8.955 1.00 96.81 97 VAL A CA 1
ATOM 712 C C . VAL A 1 97 ? -8.968 -1.852 8.034 1.00 96.81 97 VAL A C 1
ATOM 714 O O . VAL A 1 97 ? -8.410 -1.922 6.947 1.00 96.81 97 VAL A O 1
ATOM 717 N N . ARG A 1 98 ? -9.868 -2.766 8.416 1.00 97.44 98 ARG A N 1
ATOM 718 C CA . ARG A 1 98 ? -10.267 -3.885 7.543 1.00 97.44 98 ARG A CA 1
ATOM 719 C C . ARG A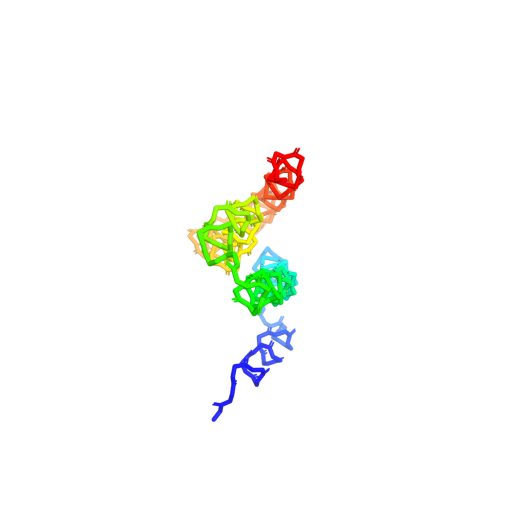 1 98 ? -10.888 -3.398 6.236 1.00 97.44 98 ARG A C 1
ATOM 721 O O . ARG A 1 98 ? -10.548 -3.921 5.183 1.00 97.44 98 ARG A O 1
ATOM 728 N N . ALA A 1 99 ? -11.760 -2.391 6.297 1.00 97.31 99 ALA A N 1
ATOM 729 C CA . ALA A 1 99 ? -12.328 -1.781 5.099 1.00 97.31 99 ALA A CA 1
ATOM 730 C C . ALA A 1 99 ? -11.232 -1.160 4.220 1.00 97.31 99 ALA A C 1
ATOM 732 O O . ALA A 1 99 ? -11.213 -1.402 3.018 1.00 97.31 99 ALA A O 1
ATOM 733 N N . ALA A 1 100 ? -10.277 -0.445 4.820 1.00 95.94 100 ALA A N 1
ATOM 734 C CA . ALA A 1 100 ? -9.132 0.105 4.105 1.00 95.94 100 ALA A CA 1
ATOM 735 C C . ALA A 1 100 ? -8.287 -0.992 3.446 1.00 95.94 100 ALA A C 1
ATOM 737 O O . ALA A 1 100 ? -7.955 -0.857 2.279 1.00 95.94 100 ALA A O 1
ATOM 738 N N . VAL A 1 101 ? -8.008 -2.101 4.140 1.00 97.44 101 VAL A N 1
ATOM 739 C CA . VAL A 1 101 ? -7.307 -3.268 3.575 1.00 97.44 101 VAL A CA 1
ATOM 740 C C . VAL A 1 101 ? -8.044 -3.821 2.354 1.00 97.44 101 VAL A C 1
ATOM 742 O O . VAL A 1 101 ? -7.411 -4.069 1.330 1.00 97.44 101 VAL A O 1
ATOM 745 N N . VAL A 1 102 ? -9.370 -3.980 2.425 1.00 97.69 102 VAL A N 1
ATOM 746 C CA . VAL A 1 102 ? -10.177 -4.462 1.291 1.00 97.69 102 VAL A CA 1
ATOM 747 C C . VAL A 1 102 ? -10.103 -3.486 0.119 1.00 97.69 102 VAL A C 1
ATOM 749 O O . VAL A 1 102 ? -9.779 -3.899 -0.990 1.00 97.69 102 VAL A O 1
ATOM 752 N N . VAL A 1 103 ? -10.333 -2.192 0.361 1.00 97.00 103 VAL A N 1
ATOM 753 C CA . VAL A 1 103 ? -10.254 -1.149 -0.676 1.00 97.00 103 VAL A CA 1
ATOM 754 C C . VAL A 1 103 ? -8.869 -1.123 -1.318 1.00 97.00 103 VAL A C 1
ATOM 756 O O . VAL A 1 103 ? -8.758 -1.057 -2.538 1.00 97.00 103 VAL A O 1
ATOM 759 N N . TYR A 1 104 ? -7.811 -1.237 -0.517 1.00 95.56 104 TYR A N 1
ATOM 760 C CA . TYR A 1 104 ? -6.442 -1.253 -1.015 1.00 95.56 104 TYR A CA 1
ATOM 761 C C . TYR A 1 104 ? -6.142 -2.496 -1.849 1.00 95.56 104 TYR A C 1
ATOM 763 O O . TYR A 1 104 ? -5.504 -2.408 -2.891 1.00 95.56 104 TYR A O 1
ATOM 771 N N . THR A 1 105 ? -6.631 -3.654 -1.412 1.00 96.19 105 THR A N 1
ATOM 772 C CA . THR A 1 105 ? -6.496 -4.907 -2.162 1.00 96.19 105 THR A CA 1
ATOM 773 C C . THR A 1 105 ? -7.193 -4.791 -3.516 1.00 96.19 105 THR A C 1
ATOM 775 O O . THR A 1 105 ? -6.606 -5.147 -4.532 1.00 96.19 105 THR A O 1
ATOM 778 N N . LEU A 1 106 ? -8.400 -4.217 -3.558 1.00 97.44 106 LEU A N 1
ATOM 779 C CA . LEU A 1 106 ? -9.107 -3.946 -4.812 1.00 97.44 106 LEU A CA 1
ATOM 780 C C . LEU A 1 106 ? -8.353 -2.949 -5.697 1.00 97.44 106 LEU A C 1
ATOM 782 O O . LEU A 1 106 ? -8.280 -3.159 -6.901 1.00 97.44 106 LEU A O 1
ATOM 786 N N . ALA A 1 107 ? -7.756 -1.903 -5.120 1.00 96.12 107 ALA A N 1
ATOM 787 C CA . ALA A 1 107 ? -6.938 -0.949 -5.867 1.00 96.12 107 ALA A CA 1
ATOM 788 C C . ALA A 1 107 ? -5.687 -1.609 -6.469 1.00 96.12 107 ALA A C 1
ATOM 790 O O . ALA A 1 107 ? -5.347 -1.329 -7.614 1.00 96.12 107 ALA A O 1
ATOM 791 N N . ILE A 1 108 ? -5.033 -2.518 -5.734 1.00 95.31 108 ILE A N 1
ATOM 792 C CA . ILE A 1 108 ? -3.908 -3.312 -6.247 1.00 95.31 108 ILE A CA 1
ATOM 793 C C . ILE A 1 108 ? -4.372 -4.204 -7.399 1.00 95.31 108 ILE A C 1
ATOM 795 O O . ILE A 1 108 ? -3.750 -4.196 -8.453 1.00 95.31 108 ILE A O 1
ATOM 799 N N . VAL A 1 109 ? -5.471 -4.944 -7.226 1.00 96.19 109 VAL A N 1
ATOM 800 C CA . VAL A 1 109 ? -6.019 -5.808 -8.285 1.00 96.19 109 VAL A CA 1
ATOM 801 C C . VAL A 1 109 ? -6.401 -4.988 -9.517 1.00 96.19 109 VAL A C 1
ATOM 803 O O . VAL A 1 109 ? -6.049 -5.362 -10.629 1.00 96.19 109 VAL A O 1
ATOM 806 N N . GLY A 1 110 ? -7.062 -3.845 -9.331 1.00 95.12 110 GLY A N 1
ATOM 807 C CA . GLY A 1 110 ? -7.401 -2.929 -10.418 1.00 95.12 110 GLY A CA 1
ATOM 808 C C . GLY A 1 110 ? -6.165 -2.387 -11.134 1.00 95.12 110 GLY A C 1
ATOM 809 O O . GLY A 1 110 ? -6.154 -2.340 -12.358 1.00 95.12 110 GLY A O 1
ATOM 810 N N . ALA A 1 111 ? -5.105 -2.046 -10.395 1.00 93.31 111 ALA A N 1
ATOM 811 C CA . ALA A 1 111 ? -3.833 -1.655 -10.991 1.00 93.31 111 ALA A CA 1
ATOM 812 C C . ALA A 1 111 ? -3.231 -2.800 -11.816 1.00 93.31 111 ALA A C 1
ATOM 814 O O . ALA A 1 111 ? -2.820 -2.558 -12.938 1.00 93.31 111 ALA A O 1
ATOM 815 N N . ILE A 1 112 ? -3.253 -4.039 -11.309 1.00 92.00 112 ILE A N 1
ATOM 816 C CA . ILE A 1 112 ? -2.762 -5.218 -12.042 1.00 92.00 112 ILE A CA 1
ATOM 817 C C . ILE A 1 112 ? -3.546 -5.432 -13.342 1.00 92.00 112 ILE A C 1
ATOM 819 O O . ILE A 1 112 ? -2.954 -5.808 -14.339 1.00 92.00 112 ILE A O 1
ATOM 823 N N . VAL A 1 113 ? -4.860 -5.196 -13.344 1.00 93.25 113 VAL A N 1
ATOM 824 C CA . VAL A 1 113 ? -5.713 -5.388 -14.533 1.00 93.25 113 VAL A CA 1
ATOM 825 C C . VAL A 1 113 ? -5.452 -4.338 -15.623 1.00 93.25 113 VAL A C 1
ATOM 827 O O . VAL A 1 113 ? -5.694 -4.609 -16.795 1.00 93.25 113 VAL A O 1
ATOM 830 N N . VAL A 1 114 ? -5.006 -3.136 -15.246 1.00 87.94 114 VAL A N 1
ATOM 831 C CA . VAL A 1 114 ? -4.771 -2.009 -16.172 1.00 87.94 114 VAL A CA 1
ATOM 832 C C . VAL A 1 114 ? -3.292 -1.886 -16.583 1.00 87.94 114 VAL A C 1
ATOM 834 O 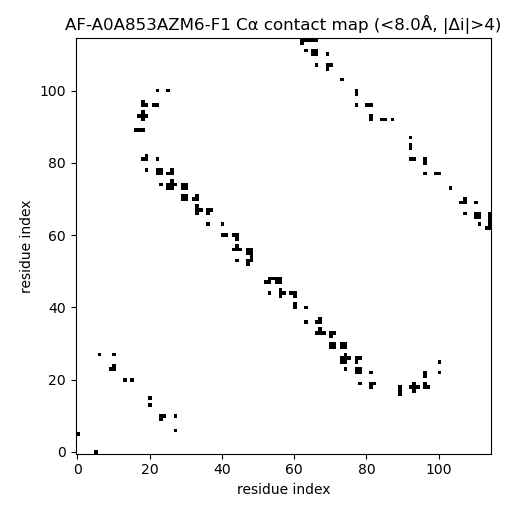O . VAL A 1 114 ? -2.977 -1.154 -17.522 1.00 87.94 114 VAL A O 1
ATOM 837 N N . SER A 1 115 ? -2.398 -2.583 -15.880 1.00 84.56 115 SER A N 1
ATOM 838 C CA . SER A 1 115 ? -0.963 -2.716 -16.168 1.00 84.56 115 SER A CA 1
ATOM 839 C C . SER A 1 115 ? -0.673 -3.784 -17.216 1.00 84.56 115 SER A C 1
ATOM 841 O O . SER A 1 115 ? 0.299 -3.575 -17.976 1.00 84.56 115 SER A O 1
#

Mean predicted aligned error: 4.29 Å